Protein AF-A0A931H8C1-F1 (afdb_monomer_lite)

Structure (mmCIF, N/CA/C/O backbone):
data_AF-A0A931H8C1-F1
#
_entry.id   AF-A0A931H8C1-F1
#
loop_
_atom_site.group_PDB
_atom_site.id
_atom_site.type_symbol
_atom_site.label_atom_id
_atom_site.label_alt_id
_atom_site.label_comp_id
_atom_site.label_asym_id
_atom_site.label_entity_id
_atom_site.label_seq_id
_atom_site.pdbx_PDB_ins_code
_atom_site.Cartn_x
_atom_site.Cartn_y
_atom_site.Cartn_z
_atom_site.occupancy
_atom_site.B_iso_or_equiv
_atom_site.auth_seq_id
_atom_site.auth_comp_id
_atom_site.auth_asym_id
_atom_site.auth_atom_id
_atom_site.pdbx_PDB_model_num
ATOM 1 N N . MET A 1 1 ? 16.475 -10.044 -35.945 1.00 71.06 1 MET A N 1
ATOM 2 C CA . MET A 1 1 ? 16.728 -9.596 -34.573 1.00 71.06 1 MET A CA 1
ATOM 3 C C . MET A 1 1 ? 18.187 -9.802 -34.296 1.00 71.06 1 MET A C 1
ATOM 5 O O . MET A 1 1 ? 18.663 -10.924 -34.461 1.00 71.06 1 MET A O 1
ATOM 9 N N . ASP A 1 2 ? 18.881 -8.720 -33.995 1.00 94.62 2 ASP A N 1
ATOM 10 C CA . ASP A 1 2 ? 20.275 -8.754 -33.577 1.00 94.62 2 ASP A CA 1
ATOM 11 C C . ASP A 1 2 ? 20.387 -8.757 -32.042 1.00 94.62 2 ASP A C 1
ATOM 13 O O . ASP A 1 2 ? 19.395 -8.841 -31.315 1.00 94.62 2 ASP A O 1
ATOM 17 N N . GLU A 1 3 ? 21.616 -8.735 -31.537 1.00 96.56 3 GLU A N 1
ATOM 18 C CA . GLU A 1 3 ? 21.883 -8.698 -30.099 1.00 96.56 3 GLU A CA 1
ATOM 19 C C . GLU A 1 3 ? 21.288 -7.451 -29.423 1.00 96.56 3 GLU A C 1
ATOM 21 O O . GLU A 1 3 ? 20.826 -7.534 -28.283 1.00 96.56 3 GLU A O 1
ATOM 26 N N . ALA A 1 4 ? 21.244 -6.319 -30.132 1.00 96.25 4 ALA A N 1
ATOM 27 C CA . ALA A 1 4 ? 20.705 -5.073 -29.607 1.00 96.25 4 ALA A CA 1
ATOM 28 C C . ALA A 1 4 ? 19.179 -5.152 -29.450 1.00 96.25 4 ALA A C 1
ATOM 30 O O . ALA A 1 4 ? 18.657 -4.763 -28.402 1.00 96.25 4 ALA A O 1
ATOM 31 N N . ASP A 1 5 ? 18.481 -5.736 -30.428 1.00 96.69 5 ASP A N 1
ATOM 32 C CA . ASP A 1 5 ? 17.039 -5.989 -30.351 1.00 96.69 5 ASP A CA 1
ATOM 33 C C . ASP A 1 5 ? 16.694 -6.870 -29.133 1.00 96.69 5 ASP A C 1
ATOM 35 O O . ASP A 1 5 ? 15.777 -6.575 -28.365 1.00 96.69 5 ASP A O 1
ATOM 39 N N . LEU A 1 6 ? 17.468 -7.939 -28.907 1.00 96.06 6 LEU A N 1
ATOM 40 C CA . LEU A 1 6 ? 17.243 -8.871 -27.795 1.00 96.06 6 LEU A CA 1
ATOM 41 C C . LEU A 1 6 ? 17.491 -8.230 -26.424 1.00 96.06 6 LEU A C 1
ATOM 43 O O . LEU A 1 6 ? 16.748 -8.504 -25.473 1.00 96.06 6 LEU A O 1
ATOM 47 N N . ALA A 1 7 ? 18.533 -7.402 -26.317 1.00 95.94 7 ALA A N 1
ATOM 48 C CA . ALA A 1 7 ? 18.870 -6.686 -25.093 1.00 95.94 7 ALA A CA 1
ATOM 49 C C . ALA A 1 7 ? 17.778 -5.674 -24.721 1.00 95.94 7 ALA A C 1
ATOM 51 O O . ALA A 1 7 ? 17.342 -5.635 -23.568 1.00 95.94 7 ALA A O 1
ATOM 52 N N . PHE A 1 8 ? 17.279 -4.922 -25.703 1.00 96.25 8 PHE A N 1
ATOM 53 C CA . PHE A 1 8 ? 16.201 -3.959 -25.504 1.00 96.25 8 PH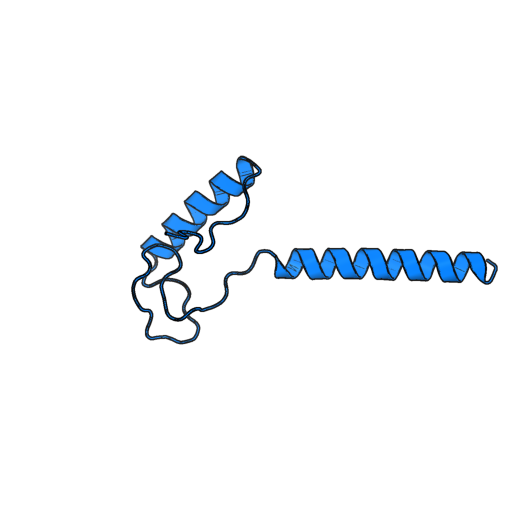E A CA 1
ATOM 54 C C . PHE A 1 8 ? 14.900 -4.635 -25.057 1.00 96.25 8 PHE A C 1
ATOM 56 O O . PHE A 1 8 ? 14.292 -4.231 -24.063 1.00 96.25 8 PHE A O 1
ATOM 63 N N . ASP A 1 9 ? 14.505 -5.724 -25.718 1.00 96.69 9 ASP A N 1
ATOM 64 C CA . ASP A 1 9 ? 13.322 -6.490 -25.330 1.00 96.69 9 ASP A CA 1
ATOM 65 C C . ASP A 1 9 ? 13.452 -7.069 -23.912 1.00 96.69 9 ASP A C 1
ATOM 67 O O . ASP A 1 9 ? 12.476 -7.135 -23.158 1.00 96.69 9 ASP A O 1
ATOM 71 N N . ALA A 1 10 ? 14.654 -7.506 -23.523 1.00 96.12 10 ALA A N 1
ATOM 72 C CA . ALA A 1 10 ? 14.915 -7.979 -22.169 1.00 96.12 10 ALA A CA 1
ATOM 73 C C . ALA A 1 10 ? 14.757 -6.856 -21.139 1.00 96.12 10 ALA A C 1
ATOM 75 O O . ALA A 1 10 ? 14.058 -7.048 -20.141 1.00 96.12 10 ALA A O 1
ATOM 76 N N . GLU A 1 11 ? 15.332 -5.682 -21.396 1.00 97.06 11 GLU A N 1
ATOM 77 C CA . GLU A 1 11 ? 15.204 -4.514 -20.524 1.00 97.06 11 GLU A CA 1
ATOM 78 C C . GLU A 1 11 ? 13.738 -4.098 -20.355 1.00 97.06 11 GLU A C 1
ATOM 80 O O . GLU A 1 11 ? 13.265 -3.941 -19.226 1.00 97.06 11 GLU A O 1
ATOM 85 N N . GLN A 1 12 ? 12.979 -4.020 -21.452 1.00 97.12 12 GLN A N 1
ATOM 86 C CA . GLN A 1 12 ? 11.553 -3.700 -21.400 1.00 97.12 12 GLN A CA 1
ATOM 87 C C . GLN A 1 12 ? 10.759 -4.711 -20.568 1.00 97.12 12 GLN A C 1
ATOM 89 O O . GLN A 1 12 ? 9.932 -4.319 -19.736 1.00 97.12 12 GLN A O 1
ATOM 94 N N . ARG A 1 13 ? 11.018 -6.015 -20.744 1.00 96.81 13 ARG A N 1
ATOM 95 C CA . ARG A 1 13 ? 10.379 -7.066 -19.935 1.00 96.81 13 ARG A CA 1
ATOM 96 C C . ARG A 1 13 ? 10.710 -6.907 -18.456 1.00 96.81 13 ARG A C 1
ATOM 98 O O . ARG A 1 13 ? 9.804 -6.980 -17.625 1.00 96.81 13 ARG A O 1
ATOM 105 N N . HIS A 1 14 ? 11.976 -6.671 -18.121 1.00 96.88 14 HIS A N 1
ATOM 106 C CA . HIS A 1 14 ? 12.404 -6.489 -16.736 1.00 96.88 14 HIS A CA 1
ATOM 107 C C . HIS A 1 14 ? 11.770 -5.253 -16.098 1.00 96.88 14 HIS A C 1
ATOM 109 O O . HIS A 1 14 ? 11.272 -5.327 -14.972 1.00 96.88 14 HIS A O 1
ATOM 115 N N . PHE A 1 15 ? 11.701 -4.143 -16.831 1.00 95.81 15 PHE A N 1
ATOM 116 C CA . PHE A 1 15 ? 11.060 -2.922 -16.360 1.00 95.81 15 PHE A CA 1
ATOM 117 C C . PHE A 1 15 ? 9.561 -3.127 -16.096 1.00 95.81 15 PHE A C 1
ATOM 119 O O . PHE A 1 15 ? 9.059 -2.795 -15.017 1.00 95.81 15 PHE A O 1
ATOM 126 N N . ALA A 1 16 ? 8.846 -3.758 -17.032 1.00 95.69 16 ALA A N 1
ATOM 127 C CA . ALA A 1 16 ? 7.429 -4.072 -16.869 1.00 95.69 16 ALA A CA 1
ATOM 128 C C . ALA A 1 16 ? 7.171 -4.997 -15.664 1.00 95.69 16 ALA A C 1
ATOM 130 O O . ALA A 1 16 ? 6.238 -4.767 -14.888 1.00 95.69 16 ALA A O 1
ATOM 131 N N . GLN A 1 17 ? 8.020 -6.010 -15.464 1.00 95.69 17 GLN A N 1
ATOM 132 C CA . GLN A 1 17 ? 7.947 -6.915 -14.314 1.00 95.69 17 GLN A CA 1
ATOM 133 C C . GLN A 1 17 ? 8.173 -6.181 -12.988 1.00 95.69 17 GLN A C 1
ATOM 135 O O . GLN A 1 17 ? 7.424 -6.401 -12.034 1.00 95.69 17 GLN A O 1
ATOM 140 N N . ALA A 1 18 ? 9.162 -5.286 -12.927 1.00 92.19 18 ALA A N 1
ATOM 141 C CA . ALA A 1 18 ? 9.452 -4.498 -11.733 1.00 92.19 18 ALA A CA 1
ATOM 142 C C . ALA A 1 18 ? 8.271 -3.590 -11.354 1.00 92.19 18 ALA A C 1
ATOM 144 O O . ALA A 1 18 ? 7.844 -3.583 -10.197 1.00 92.19 18 ALA A O 1
ATOM 145 N N . LEU A 1 19 ? 7.673 -2.899 -12.332 1.00 91.12 19 LEU A N 1
ATOM 146 C CA . LEU A 1 19 ? 6.488 -2.068 -12.102 1.00 91.12 19 LEU A CA 1
ATOM 147 C C . LEU A 1 19 ? 5.285 -2.894 -11.638 1.00 91.12 19 LEU A C 1
ATOM 149 O O . LEU A 1 19 ? 4.598 -2.508 -10.690 1.00 91.12 19 LEU A O 1
ATOM 153 N N . ALA A 1 20 ? 5.027 -4.045 -12.263 1.00 87.56 20 ALA A N 1
ATOM 154 C CA . ALA A 1 20 ? 3.942 -4.932 -11.853 1.00 87.56 20 ALA A CA 1
ATOM 155 C C . ALA A 1 20 ? 4.139 -5.448 -10.414 1.00 87.56 20 ALA A C 1
ATOM 157 O O . ALA A 1 20 ? 3.198 -5.447 -9.615 1.00 87.56 20 ALA A O 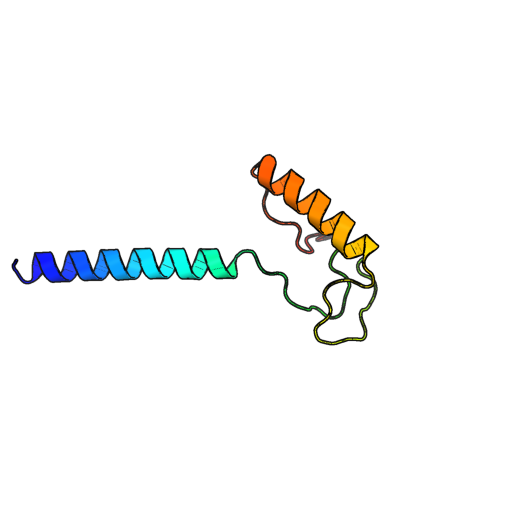1
ATOM 158 N N . ALA A 1 21 ? 5.368 -5.828 -10.054 1.00 85.19 21 ALA A N 1
ATOM 159 C CA . ALA A 1 21 ? 5.723 -6.268 -8.708 1.00 85.19 21 ALA A CA 1
ATOM 160 C C . ALA A 1 21 ? 5.608 -5.142 -7.666 1.00 85.19 21 ALA A C 1
ATOM 162 O O . ALA A 1 21 ? 5.178 -5.382 -6.538 1.00 85.19 21 ALA A O 1
ATOM 163 N N . GLN A 1 22 ? 5.957 -3.907 -8.026 1.00 81.06 22 GLN A N 1
ATOM 164 C CA . GLN A 1 22 ? 5.787 -2.756 -7.141 1.00 81.06 22 GLN A CA 1
ATOM 165 C C . GLN A 1 22 ? 4.301 -2.448 -6.913 1.00 81.06 22 GLN A C 1
ATOM 167 O O . GLN A 1 22 ? 3.879 -2.267 -5.770 1.00 81.06 22 GLN A O 1
ATOM 172 N N . ARG A 1 23 ? 3.485 -2.469 -7.975 1.00 78.94 23 ARG A N 1
ATOM 173 C CA . ARG A 1 23 ? 2.032 -2.240 -7.891 1.00 78.94 23 ARG A CA 1
ATOM 174 C C . ARG A 1 23 ? 1.317 -3.290 -7.044 1.00 78.94 23 ARG A C 1
ATOM 176 O O . ARG A 1 23 ? 0.417 -2.935 -6.291 1.00 78.94 23 ARG A O 1
ATOM 183 N N . SER A 1 24 ? 1.721 -4.559 -7.119 1.00 72.81 24 SER A N 1
ATOM 184 C CA . SER A 1 24 ? 1.107 -5.626 -6.313 1.00 72.81 24 SER A CA 1
ATOM 185 C C . SER A 1 24 ? 1.422 -5.518 -4.815 1.00 72.81 24 SER A C 1
ATOM 187 O O . SER A 1 24 ? 0.647 -5.997 -3.987 1.00 72.81 24 SER A O 1
ATOM 189 N N . ARG A 1 25 ? 2.536 -4.864 -4.456 1.00 67.44 25 ARG A N 1
ATOM 190 C CA . ARG A 1 25 ? 2.969 -4.651 -3.066 1.00 67.44 25 ARG A CA 1
ATOM 191 C C . ARG A 1 25 ? 2.440 -3.354 -2.456 1.00 67.44 25 ARG A C 1
ATOM 193 O O . ARG A 1 25 ? 2.176 -3.332 -1.260 1.00 67.44 25 ARG A O 1
ATOM 200 N N . ALA A 1 26 ? 2.277 -2.299 -3.253 1.00 65.75 26 ALA A N 1
ATOM 201 C CA . ALA A 1 26 ? 1.976 -0.945 -2.777 1.00 65.75 26 ALA A CA 1
ATOM 202 C C . ALA A 1 26 ? 0.556 -0.740 -2.202 1.00 65.75 26 ALA A C 1
ATOM 204 O O . ALA A 1 26 ? 0.244 0.359 -1.759 1.00 65.75 26 ALA A O 1
ATOM 205 N N . GLY A 1 27 ? -0.302 -1.766 -2.195 1.00 68.62 27 GLY A N 1
ATOM 206 C CA . GLY A 1 27 ? -1.704 -1.647 -1.771 1.00 68.62 27 GLY A CA 1
ATOM 207 C C . GLY A 1 27 ? -2.154 -2.613 -0.676 1.00 68.62 27 GLY A C 1
ATOM 208 O O . GLY A 1 27 ? -3.342 -2.649 -0.376 1.00 68.62 27 GLY A O 1
ATOM 209 N N . ARG A 1 28 ? -1.257 -3.426 -0.099 1.00 80.50 28 ARG A N 1
ATOM 210 C CA . ARG A 1 28 ? -1.632 -4.370 0.968 1.00 80.50 28 ARG A CA 1
ATOM 211 C C . ARG A 1 28 ? -1.197 -3.849 2.331 1.00 80.50 28 ARG A C 1
ATOM 213 O O . ARG A 1 28 ? -0.002 -3.671 2.564 1.00 80.50 28 ARG A O 1
ATOM 220 N N . LEU A 1 29 ? -2.166 -3.669 3.231 1.00 87.69 29 LEU A N 1
ATOM 221 C CA . LEU A 1 29 ? -1.895 -3.477 4.653 1.00 87.69 29 LEU A CA 1
ATOM 222 C C . LEU A 1 29 ? -1.128 -4.684 5.203 1.00 87.69 29 LEU A C 1
ATOM 224 O O . LEU A 1 29 ? -1.362 -5.824 4.796 1.00 87.69 29 LEU A O 1
ATOM 228 N N . ARG A 1 30 ? -0.209 -4.423 6.133 1.00 89.88 30 ARG A N 1
ATOM 229 C CA . ARG A 1 30 ? 0.493 -5.463 6.893 1.00 89.88 30 ARG A CA 1
ATOM 230 C C . ARG A 1 30 ? 0.054 -5.408 8.352 1.00 89.88 30 ARG A C 1
ATOM 232 O O . ARG A 1 30 ? -0.196 -4.306 8.836 1.00 89.88 30 ARG A O 1
ATOM 239 N N . PRO A 1 31 ? -0.019 -6.540 9.063 1.00 91.62 31 PRO A N 1
ATOM 240 C CA . PRO A 1 31 ? -0.240 -6.524 10.503 1.00 91.62 31 PRO A CA 1
ATOM 241 C C . PRO A 1 31 ? 0.888 -5.759 11.203 1.00 91.62 31 PRO A C 1
ATOM 243 O O . PRO A 1 31 ? 2.064 -5.980 10.913 1.00 91.62 31 PRO A O 1
ATOM 246 N N . ILE A 1 32 ? 0.521 -4.832 12.087 1.00 91.75 32 ILE A N 1
ATOM 247 C CA . ILE A 1 32 ? 1.455 -3.972 12.839 1.00 91.75 32 ILE A CA 1
ATOM 248 C C . ILE A 1 32 ? 1.287 -4.104 14.361 1.00 91.75 32 ILE A C 1
ATOM 250 O O . ILE A 1 32 ? 1.955 -3.403 15.114 1.00 91.75 32 ILE A O 1
ATOM 254 N N . GLY A 1 33 ? 0.396 -4.990 14.821 1.00 92.38 33 GLY A N 1
ATOM 255 C CA . GLY A 1 33 ? 0.047 -5.145 16.241 1.00 92.38 33 GLY A CA 1
ATOM 256 C C . GLY A 1 33 ? -0.947 -4.102 16.773 1.00 92.38 33 GLY A C 1
ATOM 257 O O . GLY A 1 33 ? -1.296 -4.127 17.952 1.00 92.38 33 GLY A O 1
ATOM 258 N N . SER A 1 34 ? -1.435 -3.205 15.917 1.00 94.75 34 SER A N 1
ATOM 259 C CA . SER A 1 34 ? -2.499 -2.246 16.214 1.00 94.75 34 SER A CA 1
ATOM 260 C C . SER A 1 34 ? -3.474 -2.121 15.043 1.00 94.75 34 SER A C 1
ATOM 262 O O . SER A 1 34 ? -3.163 -2.473 13.902 1.00 94.75 34 SER A O 1
ATOM 264 N N . CYS A 1 35 ? -4.680 -1.650 15.346 1.00 94.06 35 CYS A N 1
ATOM 265 C CA . CYS A 1 35 ? -5.736 -1.412 14.381 1.00 94.06 35 CYS A CA 1
ATOM 266 C C . CYS A 1 35 ? -5.317 -0.301 13.412 1.00 94.06 35 CYS A C 1
ATOM 268 O O . CYS A 1 35 ? -4.951 0.791 13.842 1.00 94.06 35 CYS A O 1
ATOM 270 N N . HIS A 1 36 ? -5.437 -0.543 12.105 1.00 92.06 36 HIS A N 1
ATOM 271 C CA . HIS A 1 36 ? -5.123 0.460 11.074 1.00 92.06 36 HIS A CA 1
ATOM 272 C C . HIS A 1 36 ? -6.087 1.655 11.040 1.00 92.06 36 HIS A C 1
ATOM 274 O O . HIS A 1 36 ? -5.809 2.625 10.338 1.00 92.06 36 HIS A O 1
ATOM 280 N N . TYR A 1 37 ? -7.206 1.586 11.769 1.00 92.75 37 TYR A N 1
ATOM 281 C CA . TYR A 1 37 ? -8.200 2.658 11.839 1.00 92.75 37 TYR A CA 1
ATOM 282 C C . TYR A 1 37 ? -8.148 3.432 13.161 1.00 92.75 37 TYR A C 1
ATOM 284 O O . TYR A 1 37 ? -7.851 4.621 13.171 1.00 92.75 37 TYR A O 1
ATOM 292 N N . CYS A 1 38 ? -8.409 2.755 14.283 1.00 94.06 38 CYS A N 1
ATOM 293 C CA . CYS A 1 38 ? -8.515 3.388 15.602 1.00 94.06 38 CYS A CA 1
ATOM 294 C C . CYS A 1 38 ? -7.245 3.282 16.459 1.00 94.06 38 CYS A C 1
ATOM 296 O O . CYS A 1 38 ? -7.247 3.749 17.594 1.00 94.06 38 CYS A O 1
ATOM 298 N N . GLU A 1 39 ? -6.190 2.637 15.949 1.00 92.88 39 GLU A N 1
ATOM 299 C CA . GLU A 1 39 ? -4.896 2.451 16.627 1.00 92.88 39 GLU A CA 1
ATOM 300 C C . GLU A 1 39 ? -4.937 1.590 17.909 1.00 92.88 39 GLU A C 1
ATOM 302 O O . GLU A 1 39 ? -3.910 1.394 18.559 1.00 92.88 39 GLU A O 1
ATOM 307 N N . GLU A 1 40 ? -6.086 0.998 18.248 1.00 94.44 40 GLU A N 1
ATOM 308 C CA . GLU A 1 40 ? -6.219 0.065 19.371 1.00 94.44 40 GLU A CA 1
ATOM 309 C C . GLU A 1 40 ? -5.324 -1.170 19.189 1.00 94.44 40 GLU A C 1
ATOM 311 O O . GLU A 1 40 ? -5.161 -1.669 18.073 1.00 94.44 40 GLU A O 1
ATOM 316 N N . GLN A 1 41 ? -4.741 -1.684 20.278 1.00 94.62 41 GLN A N 1
ATOM 317 C CA . GLN A 1 41 ? -3.907 -2.881 20.198 1.00 94.62 41 GLN A CA 1
ATOM 318 C C . GLN A 1 41 ? -4.702 -4.095 19.724 1.00 94.62 41 GLN A C 1
ATOM 320 O O . GLN A 1 41 ? -5.793 -4.391 20.208 1.00 94.62 41 GLN A O 1
ATOM 325 N N . VAL A 1 42 ? -4.094 -4.839 18.807 1.00 93.12 42 VAL A N 1
ATOM 326 C CA . VAL A 1 42 ? -4.653 -6.070 18.264 1.00 93.12 42 VAL A CA 1
ATOM 327 C C . VAL A 1 42 ? -3.778 -7.224 18.736 1.00 93.12 42 VAL A C 1
ATOM 329 O O . VAL A 1 42 ? -2.598 -7.303 18.409 1.00 93.12 42 VAL A O 1
ATOM 332 N N . THR A 1 43 ? -4.357 -8.112 19.542 1.00 87.88 43 THR A N 1
ATOM 333 C CA . THR A 1 43 ? -3.649 -9.244 20.164 1.00 87.88 43 THR A CA 1
ATOM 334 C C . THR A 1 43 ? -3.331 -10.371 19.179 1.00 87.88 43 THR A C 1
ATOM 336 O O . THR A 1 43 ? -2.424 -11.168 19.413 1.00 87.88 43 THR A O 1
ATOM 339 N N . GLU A 1 44 ? -4.059 -10.436 18.066 1.00 90.62 44 GLU A N 1
ATOM 340 C CA . GLU A 1 44 ? -3.863 -11.409 16.996 1.00 90.62 44 GLU A CA 1
ATOM 341 C C . GLU A 1 44 ? -2.805 -10.916 15.995 1.00 90.62 44 GLU A C 1
ATOM 343 O O . GLU A 1 44 ? -2.953 -9.862 15.380 1.00 90.62 44 GLU A O 1
ATOM 348 N N . GLN A 1 45 ? -1.751 -11.711 15.798 1.00 83.44 45 GLN A N 1
ATOM 349 C CA . GLN A 1 45 ? -0.557 -11.342 15.019 1.00 83.44 45 GLN A CA 1
ATOM 350 C C . GLN A 1 45 ? -0.832 -11.055 13.535 1.00 83.44 45 GLN A C 1
ATOM 352 O O . GLN A 1 45 ? -0.086 -10.298 12.921 1.00 83.44 45 GLN A O 1
ATOM 357 N N . ASP A 1 46 ? -1.907 -11.615 12.978 1.00 90.44 46 ASP A N 1
ATOM 358 C CA . ASP A 1 46 ? -2.274 -11.465 11.564 1.00 90.44 46 ASP A CA 1
ATOM 359 C C . ASP A 1 46 ? -3.443 -10.499 11.332 1.00 90.44 46 ASP A C 1
ATOM 361 O O . ASP A 1 46 ? -3.870 -10.276 10.195 1.00 90.44 46 ASP A O 1
ATOM 365 N N . ARG A 1 47 ? -3.984 -9.908 12.400 1.00 93.44 47 ARG A N 1
ATOM 366 C CA . ARG A 1 47 ? -5.193 -9.094 12.318 1.00 93.44 47 ARG A CA 1
ATOM 367 C C . ARG A 1 47 ? -4.848 -7.624 12.079 1.00 93.44 47 ARG A C 1
ATOM 369 O O . ARG A 1 47 ? -3.949 -7.053 12.688 1.00 93.44 47 ARG A O 1
ATOM 376 N N . L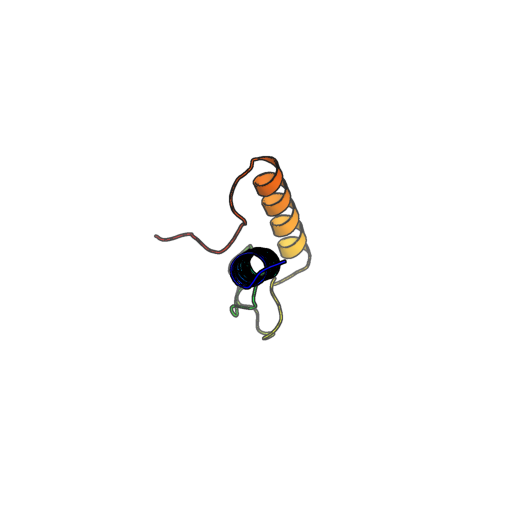EU A 1 48 ? -5.580 -7.020 11.144 1.00 93.81 48 LEU A N 1
ATOM 377 C CA . LEU A 1 48 ? -5.370 -5.641 10.683 1.00 93.81 48 LEU A CA 1
ATOM 378 C C . LEU A 1 48 ? -6.246 -4.625 11.438 1.00 93.81 48 LEU A C 1
ATOM 380 O O . LEU A 1 48 ? -5.883 -3.459 11.565 1.00 93.81 48 LEU A O 1
ATOM 384 N N . PHE A 1 49 ? -7.404 -5.058 11.938 1.00 95.44 49 PHE A N 1
ATOM 385 C CA . PHE A 1 49 ? -8.409 -4.188 12.553 1.00 95.44 49 PHE A CA 1
ATOM 386 C C . PHE A 1 49 ? -8.957 -4.817 13.830 1.00 95.44 49 PHE A C 1
ATOM 388 O O . PHE A 1 49 ? -9.147 -6.034 13.880 1.00 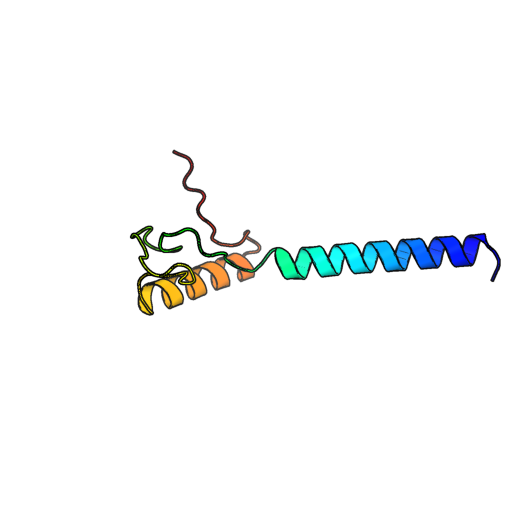95.44 49 PHE A O 1
ATOM 395 N N . CYS A 1 50 ? -9.259 -4.014 14.853 1.00 95.19 50 CYS A N 1
ATOM 396 C CA . CYS A 1 50 ? -9.800 -4.539 16.110 1.00 95.19 50 CYS A CA 1
ATOM 397 C C . CYS A 1 50 ? -11.205 -5.141 15.940 1.00 95.19 50 CYS A C 1
ATOM 399 O O . CYS A 1 50 ? -11.548 -6.089 16.640 1.00 95.19 50 CYS A O 1
ATOM 401 N N . ASN A 1 51 ? -11.994 -4.696 14.959 1.00 95.56 51 ASN A N 1
ATOM 402 C CA . ASN A 1 51 ? -13.322 -5.231 14.645 1.00 95.56 51 ASN A CA 1
ATOM 403 C C . ASN A 1 51 ? -13.721 -4.969 13.177 1.00 95.56 51 ASN A C 1
ATOM 405 O O . ASN A 1 51 ? -12.952 -4.392 12.406 1.00 95.56 51 ASN A O 1
ATOM 409 N N . ALA A 1 52 ? -14.910 -5.449 12.795 1.00 96.62 52 ALA A N 1
ATOM 410 C CA . ALA A 1 52 ? -15.453 -5.301 11.445 1.00 96.62 52 ALA A CA 1
ATOM 411 C C . ALA A 1 52 ? -15.800 -3.843 11.099 1.00 96.62 52 ALA A C 1
ATOM 413 O O . ALA A 1 52 ? -15.623 -3.447 9.951 1.00 96.62 52 ALA A O 1
ATOM 414 N N . ASP A 1 53 ? -16.223 -3.047 12.082 1.00 97.31 53 ASP A N 1
ATOM 415 C CA . ASP A 1 53 ? -16.572 -1.638 11.873 1.00 97.31 53 ASP A CA 1
ATOM 416 C C . ASP A 1 53 ? -15.330 -0.830 11.470 1.00 97.31 53 ASP A C 1
ATOM 418 O O . ASP A 1 53 ? -15.325 -0.172 10.436 1.00 97.31 53 ASP A O 1
ATOM 422 N N . CYS A 1 54 ? -14.214 -1.004 12.185 1.00 95.81 54 CYS A N 1
ATOM 423 C CA . CYS A 1 54 ? -12.929 -0.390 11.838 1.00 95.81 54 CYS A CA 1
ATOM 424 C C . CYS A 1 54 ? -12.414 -0.812 10.454 1.00 95.81 54 CYS A C 1
ATOM 426 O O . CYS A 1 54 ? -11.753 -0.024 9.779 1.00 95.81 54 CYS A O 1
ATOM 428 N N . ALA A 1 55 ? -12.684 -2.052 10.032 1.00 94.75 55 ALA A N 1
ATOM 429 C CA . ALA A 1 55 ? -12.329 -2.506 8.690 1.00 94.75 55 ALA A CA 1
ATOM 430 C C . ALA A 1 55 ? -13.178 -1.795 7.622 1.00 94.75 55 ALA A C 1
ATOM 432 O O . ALA A 1 55 ? -12.631 -1.306 6.634 1.00 94.75 55 ALA A O 1
ATOM 433 N N . ALA A 1 56 ? -14.492 -1.692 7.842 1.00 96.44 56 ALA A N 1
ATOM 434 C CA . ALA A 1 56 ? -15.420 -1.033 6.927 1.00 96.44 56 ALA A CA 1
ATOM 435 C C . ALA A 1 56 ? -15.149 0.477 6.806 1.00 96.44 56 ALA A C 1
ATOM 437 O O . ALA A 1 56 ? -15.127 1.009 5.693 1.00 96.44 56 ALA A O 1
ATOM 438 N N . ASP A 1 57 ? -14.886 1.153 7.926 1.00 95.25 57 ASP A N 1
ATOM 439 C CA . ASP A 1 57 ? -14.562 2.581 7.948 1.00 95.25 57 ASP A CA 1
ATOM 440 C C . ASP A 1 57 ? -13.260 2.864 7.189 1.00 95.25 57 ASP A C 1
ATOM 442 O O . ASP A 1 57 ? -13.207 3.747 6.325 1.00 95.25 57 ASP A O 1
ATOM 446 N N . TRP A 1 58 ? -12.223 2.053 7.429 1.00 93.69 58 TRP A N 1
ATOM 447 C CA . TRP A 1 58 ? -10.968 2.154 6.690 1.00 93.69 58 TRP A CA 1
ATOM 448 C C . TRP A 1 58 ? -11.162 1.910 5.188 1.00 93.69 58 TRP A C 1
ATOM 450 O O . TRP A 1 58 ? -10.627 2.660 4.368 1.00 93.69 58 TRP A O 1
ATOM 460 N N . GLU A 1 59 ? -11.938 0.894 4.798 1.00 92.50 59 GLU A N 1
ATOM 461 C CA . GLU A 1 59 ? -12.236 0.612 3.389 1.00 92.50 59 GLU A CA 1
ATOM 462 C C . GLU A 1 59 ? -12.966 1.779 2.718 1.00 92.50 59 GLU A C 1
ATOM 464 O O . GLU A 1 59 ? -12.604 2.176 1.603 1.00 92.50 59 GLU A O 1
ATOM 469 N N . TYR A 1 60 ? -13.953 2.367 3.398 1.00 93.38 60 TYR A N 1
ATOM 470 C CA . TYR A 1 60 ? -14.685 3.528 2.909 1.00 93.38 60 TYR A CA 1
ATOM 471 C C . TYR A 1 60 ? -13.749 4.719 2.679 1.00 93.38 60 TYR A C 1
ATOM 473 O O . TYR A 1 60 ? -13.685 5.238 1.556 1.00 93.38 60 TYR A O 1
ATOM 481 N N . GLU A 1 61 ? -12.968 5.109 3.690 1.00 92.44 61 GLU A N 1
ATOM 482 C CA . GLU A 1 61 ? -12.015 6.217 3.590 1.00 92.44 61 GLU A CA 1
ATOM 483 C C . GLU A 1 61 ? -10.966 5.968 2.502 1.00 92.44 61 GLU A C 1
ATOM 485 O O . GLU A 1 61 ? -10.709 6.834 1.659 1.00 92.44 61 GLU A O 1
ATOM 490 N N . ASN A 1 62 ? -10.395 4.764 2.451 1.00 90.25 62 ASN A N 1
ATOM 491 C CA . ASN A 1 62 ? -9.394 4.405 1.454 1.00 90.25 62 ASN A CA 1
ATOM 492 C C . ASN A 1 62 ? -9.976 4.416 0.027 1.00 90.25 62 ASN A C 1
ATOM 494 O O . ASN A 1 62 ? -9.312 4.859 -0.920 1.00 90.25 62 ASN A O 1
ATOM 498 N N . SER A 1 63 ? -11.238 4.006 -0.141 1.00 89.81 63 SER A N 1
ATOM 499 C CA . SER A 1 63 ? -11.943 4.086 -1.425 1.00 89.81 63 SER A CA 1
ATOM 500 C C . SER A 1 63 ? -12.146 5.533 -1.887 1.00 89.81 63 SER A C 1
ATOM 502 O O . SER A 1 63 ? -11.952 5.836 -3.068 1.00 89.81 63 SER A O 1
ATOM 504 N N . LEU A 1 64 ? -12.486 6.446 -0.971 1.00 92.69 64 LEU A N 1
ATOM 505 C CA . LEU A 1 64 ? -12.636 7.868 -1.275 1.00 92.69 64 LEU A CA 1
ATOM 506 C C . LEU A 1 64 ? -11.297 8.491 -1.654 1.00 92.69 64 LEU A C 1
ATOM 508 O O . LEU A 1 64 ? -11.211 9.178 -2.669 1.00 92.69 64 LEU A O 1
ATOM 512 N N . ARG A 1 65 ? -10.235 8.198 -0.897 1.00 89.56 65 ARG A N 1
AT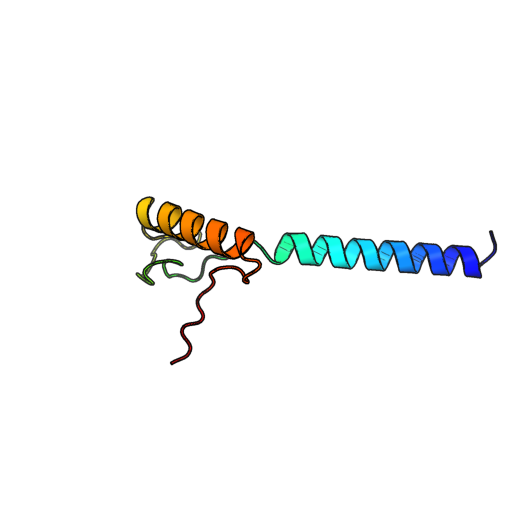OM 513 C CA . ARG A 1 65 ? -8.881 8.678 -1.202 1.00 89.56 65 ARG A CA 1
ATOM 514 C C . ARG A 1 65 ? -8.431 8.227 -2.585 1.00 89.56 65 ARG A C 1
ATOM 516 O O . ARG A 1 65 ? -7.974 9.054 -3.366 1.00 89.56 65 ARG A O 1
ATOM 523 N N . THR A 1 66 ? -8.679 6.965 -2.931 1.00 87.75 66 THR A N 1
ATOM 524 C CA . THR A 1 66 ? -8.375 6.424 -4.264 1.00 87.75 66 THR A CA 1
ATOM 525 C C . THR A 1 66 ? -9.120 7.181 -5.365 1.00 87.75 66 THR A C 1
ATOM 527 O O . THR A 1 66 ? -8.511 7.574 -6.359 1.00 87.75 66 THR A O 1
ATOM 530 N N . LYS A 1 67 ? -10.421 7.448 -5.183 1.00 90.69 67 LYS A N 1
ATOM 531 C CA . LYS A 1 67 ? -11.229 8.223 -6.146 1.00 90.69 67 LYS A CA 1
ATOM 532 C C . LYS A 1 67 ? -10.744 9.666 -6.299 1.00 90.69 67 LYS A C 1
ATOM 534 O O . LYS A 1 67 ? -10.867 10.234 -7.378 1.00 90.69 67 LYS A O 1
ATOM 539 N N . LEU A 1 68 ? -10.187 10.244 -5.237 1.00 93.44 68 LEU A N 1
ATOM 540 C CA . LEU A 1 68 ? -9.630 11.597 -5.220 1.00 93.44 68 LEU A CA 1
ATOM 541 C C . LEU A 1 68 ? -8.157 11.656 -5.667 1.00 93.44 68 LEU A C 1
ATOM 543 O O . LEU A 1 68 ? -7.574 12.736 -5.673 1.00 93.44 68 LEU A O 1
ATOM 547 N N . GLY A 1 69 ? -7.539 10.523 -6.023 1.00 88.25 69 GLY A N 1
ATOM 548 C CA . GLY A 1 69 ? -6.122 10.462 -6.399 1.00 88.25 69 GLY A CA 1
ATOM 549 C C . GLY A 1 69 ? -5.153 10.678 -5.229 1.00 88.25 69 GLY A C 1
ATOM 550 O O . GLY A 1 69 ? -3.994 11.025 -5.443 1.00 88.25 69 GLY A O 1
ATOM 551 N N . LEU A 1 70 ? -5.618 10.491 -3.994 1.00 86.06 70 LEU A N 1
ATOM 552 C CA . LEU A 1 70 ? -4.815 10.590 -2.779 1.00 86.06 70 LEU A CA 1
ATOM 553 C C . LEU A 1 70 ? -4.171 9.230 -2.446 1.00 86.06 70 LEU A C 1
ATOM 555 O O . LEU A 1 70 ? -4.755 8.186 -2.749 1.00 86.06 70 LEU A O 1
ATOM 559 N N . PRO A 1 71 ? -2.985 9.214 -1.808 1.00 79.44 71 PRO A N 1
ATOM 560 C CA . PRO A 1 71 ? -2.330 7.968 -1.403 1.00 79.44 71 PRO A CA 1
ATOM 561 C C . PRO A 1 71 ? -3.184 7.171 -0.401 1.00 79.44 71 PRO A C 1
ATOM 563 O O . PRO A 1 71 ? -4.072 7.729 0.234 1.00 79.44 71 PRO A O 1
ATOM 566 N N . ALA A 1 72 ? -2.916 5.870 -0.246 1.00 73.12 72 ALA A N 1
ATOM 567 C CA . ALA A 1 72 ? -3.670 4.989 0.653 1.00 73.12 72 ALA A CA 1
ATOM 568 C C . ALA A 1 72 ? -3.549 5.392 2.134 1.00 73.12 72 ALA A C 1
ATOM 570 O O . ALA A 1 72 ? -2.567 6.010 2.559 1.00 73.12 72 ALA A O 1
ATOM 571 N N . GLY A 1 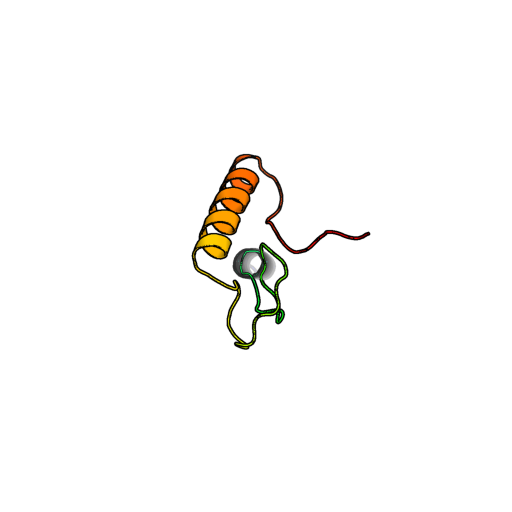73 ? -4.585 5.085 2.922 1.00 67.12 73 GLY A N 1
ATOM 572 C CA . GLY A 1 73 ? -4.644 5.312 4.376 1.00 67.12 73 GLY A CA 1
ATOM 573 C C . GLY A 1 73 ? -3.738 4.359 5.121 1.00 67.12 73 GLY A C 1
ATOM 574 O O . GLY A 1 73 ? -4.159 3.259 5.438 1.00 67.12 73 GLY A O 1
ATOM 575 N N . GLY A 1 74 ? -2.502 4.763 5.390 1.00 61.91 74 GLY A N 1
ATOM 576 C CA . GLY A 1 74 ? -1.624 4.089 6.341 1.00 61.91 74 GLY A CA 1
ATOM 577 C C . GLY A 1 74 ? -1.182 5.088 7.398 1.00 61.91 74 GLY A C 1
ATOM 578 O O . GLY A 1 74 ? -0.999 6.257 7.061 1.00 61.91 74 GLY A O 1
ATOM 579 N N . LEU A 1 75 ? -1.048 4.622 8.645 1.00 56.16 75 LEU A N 1
ATOM 580 C CA . LEU A 1 75 ? -0.549 5.364 9.809 1.00 56.16 75 LEU A CA 1
ATOM 581 C C . LEU A 1 75 ? 0.517 6.396 9.423 1.00 56.16 75 LEU A C 1
ATOM 583 O O . LEU A 1 75 ? 1.699 6.095 9.271 1.00 56.16 75 LEU A O 1
ATOM 587 N N . GLN A 1 76 ? 0.072 7.635 9.261 1.00 46.53 76 GLN A N 1
ATOM 588 C CA . GLN A 1 76 ? 0.937 8.787 9.090 1.00 46.53 76 GLN A CA 1
ATOM 589 C C . GLN A 1 76 ? 0.307 9.966 9.823 1.00 46.53 76 GLN A C 1
ATOM 591 O O . GLN A 1 76 ? 0.029 11.018 9.259 1.00 46.53 76 GLN A O 1
ATOM 596 N N . ARG A 1 77 ? 0.077 9.769 11.123 1.00 46.84 77 ARG A N 1
ATOM 597 C CA . ARG A 1 77 ? 0.088 10.864 12.089 1.00 46.84 77 ARG A CA 1
ATOM 598 C C . ARG A 1 77 ? 1.490 10.922 12.688 1.00 46.84 77 ARG A C 1
ATOM 600 O O . ARG A 1 77 ? 1.758 10.392 13.757 1.00 46.84 77 ARG A O 1
ATOM 607 N N . MET A 1 78 ? 2.419 11.507 11.931 1.00 41.78 78 MET A N 1
ATOM 608 C CA . MET A 1 78 ? 3.619 12.075 12.540 1.00 41.78 78 MET A CA 1
ATOM 609 C C . MET A 1 78 ? 3.168 13.344 13.265 1.00 41.78 78 MET A C 1
ATOM 611 O O . MET A 1 78 ? 2.736 14.269 12.589 1.00 41.78 78 MET A O 1
ATOM 615 N N . GLN A 1 79 ? 3.224 13.282 14.600 1.00 39.12 79 GLN A N 1
ATOM 616 C CA . GLN A 1 79 ? 3.286 14.361 15.603 1.00 39.12 79 GLN A CA 1
ATOM 617 C C . GLN A 1 79 ? 2.578 15.686 15.295 1.00 39.12 79 GLN A C 1
ATOM 619 O O . GLN A 1 79 ? 3.076 16.449 14.441 1.00 39.12 79 GLN A O 1
#

Sequence (79 aa):
MDEADLAFDAEQRHFAQALAAQRSRAGRLRPIGSCHYCEEQVTEQDRLFCNADCAADWEYENSLRTKLGLPAGGLQRMQ

Secondary structure (DSSP, 8-state):
--HHHHHHHHHHHHHHHHHHHHHHHTT-----SB-TTT--B--STT-S-SSHHHHHHHHHHHHHHHHTTPPP-------

Foldseek 3Di:
DDPVVVVVVVVVVVVVVVVVVCVVPQPDDAFDQAALQPRHGDPDRGDRHPDPVSVVVQVVVQVVCVVVVHGHRGDPPDD

pLDDT: mean 87.0, std 13.59, range [39.12, 97.31]

Radius of gyration: 19.05 Å; chains: 1; bounding box: 38×26×55 Å

Organism: NCBI:txid2793270